Protein AF-A0A0V0HB35-F1 (afdb_monomer_lite)

Organism: Solanum chacoense (NCBI:txid4108)

Structure (mmCIF, N/CA/C/O backbone):
data_AF-A0A0V0HB35-F1
#
_entry.id   AF-A0A0V0HB35-F1
#
loop_
_atom_site.group_PDB
_atom_site.id
_atom_site.type_symbol
_atom_site.label_atom_id
_atom_site.label_alt_id
_atom_site.label_comp_id
_atom_site.label_asym_id
_atom_site.label_entity_id
_atom_site.label_seq_id
_atom_site.pdbx_PDB_ins_code
_atom_site.Cartn_x
_atom_site.Cartn_y
_atom_site.Cartn_z
_atom_site.occupancy
_atom_site.B_iso_or_equiv
_atom_site.auth_seq_id
_atom_site.auth_comp_id
_atom_site.auth_asym_id
_atom_site.auth_atom_id
_atom_site.pdbx_PDB_model_num
ATOM 1 N N . MET A 1 1 ? -8.195 5.370 29.695 1.00 54.72 1 MET A N 1
ATOM 2 C CA . MET A 1 1 ? -7.755 4.203 28.891 1.00 54.72 1 MET A CA 1
ATOM 3 C C . MET A 1 1 ? -8.058 4.472 27.423 1.00 54.72 1 MET A C 1
ATOM 5 O O . MET A 1 1 ? -9.201 4.802 27.120 1.00 54.72 1 MET A O 1
ATOM 9 N N . LYS A 1 2 ? -7.068 4.383 26.522 1.00 57.62 2 LYS A N 1
ATOM 10 C CA . LYS A 1 2 ? -7.318 4.490 25.074 1.00 57.62 2 LYS A CA 1
ATOM 11 C C . LYS A 1 2 ? -8.048 3.220 24.618 1.00 57.62 2 LYS A C 1
ATOM 13 O O . LYS A 1 2 ? -7.501 2.134 24.734 1.00 57.62 2 LYS A O 1
ATOM 18 N N . LYS A 1 3 ? -9.295 3.354 24.151 1.00 82.56 3 LYS A N 1
ATOM 19 C CA . LYS A 1 3 ? -10.146 2.246 23.655 1.00 82.56 3 LYS A CA 1
ATOM 20 C C . LYS A 1 3 ? -9.884 1.907 22.177 1.00 82.56 3 LYS A C 1
ATOM 22 O O . LYS A 1 3 ? -10.721 1.282 21.532 1.00 82.56 3 LYS A O 1
ATOM 27 N N . GLN A 1 4 ? -8.762 2.386 21.647 1.00 84.31 4 GLN A N 1
ATOM 28 C CA . GLN A 1 4 ? -8.415 2.363 20.236 1.00 84.31 4 GLN A CA 1
ATOM 29 C C . GLN A 1 4 ? -6.899 2.217 20.097 1.00 84.31 4 GLN A C 1
ATOM 31 O O . GLN A 1 4 ? -6.149 2.893 20.810 1.00 84.31 4 GLN A O 1
ATOM 36 N N . ILE A 1 5 ? -6.475 1.347 19.183 1.00 85.25 5 ILE A N 1
ATOM 37 C CA . ILE A 1 5 ? -5.075 1.126 18.809 1.00 85.25 5 ILE A CA 1
ATOM 38 C C . ILE A 1 5 ? -4.894 1.539 17.350 1.00 85.25 5 ILE A C 1
ATOM 40 O O . ILE A 1 5 ? -5.755 1.280 16.510 1.00 85.25 5 ILE A O 1
ATOM 44 N N . GLU A 1 6 ? -3.765 2.182 17.068 1.00 79.75 6 GLU A N 1
ATOM 45 C CA . GLU A 1 6 ? -3.335 2.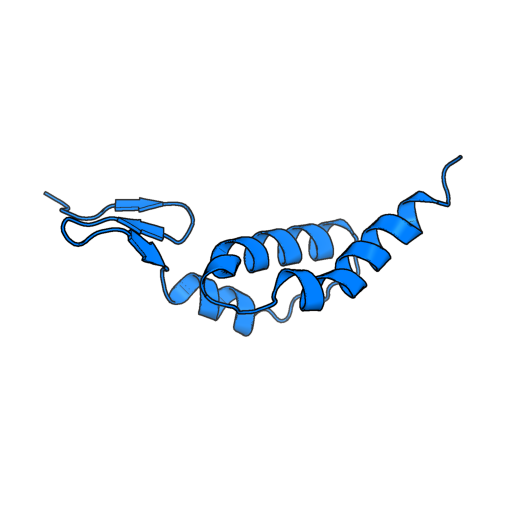535 15.719 1.00 79.75 6 GLU A CA 1
ATOM 46 C C . GLU A 1 6 ? -2.095 1.719 15.371 1.00 79.75 6 GLU A C 1
ATOM 48 O O . GLU A 1 6 ? -1.089 1.779 16.081 1.00 79.75 6 GLU A O 1
ATOM 53 N N . PHE A 1 7 ? -2.173 0.926 14.306 1.00 72.44 7 PHE A N 1
ATOM 54 C CA . PHE A 1 7 ? -1.088 0.046 13.900 1.00 72.44 7 PHE A CA 1
ATOM 55 C C . PHE A 1 7 ? -1.071 -0.129 12.382 1.00 72.44 7 PHE A C 1
ATOM 57 O O . PHE A 1 7 ? -2.079 -0.486 11.787 1.00 72.44 7 PHE A O 1
ATOM 64 N N . LEU A 1 8 ? 0.081 0.125 11.751 1.00 66.94 8 LEU A N 1
ATOM 65 C CA . LEU A 1 8 ? 0.302 -0.058 10.307 1.00 66.94 8 LEU A CA 1
ATOM 66 C C . LEU A 1 8 ? -0.750 0.608 9.398 1.00 66.94 8 LEU A C 1
ATOM 68 O O . LEU A 1 8 ? -1.107 0.062 8.358 1.00 66.94 8 LEU A O 1
ATOM 72 N N . GLY A 1 9 ? -1.249 1.789 9.774 1.00 68.81 9 GLY A N 1
ATOM 73 C CA . GLY A 1 9 ? -2.262 2.483 8.976 1.00 68.81 9 GLY A CA 1
ATOM 74 C C . GLY A 1 9 ? -3.691 1.988 9.195 1.00 68.81 9 GLY A C 1
ATOM 75 O O . GLY A 1 9 ? -4.607 2.364 8.459 1.00 68.81 9 GLY A O 1
ATOM 76 N N . ILE A 1 10 ? -3.884 1.144 10.205 1.00 76.94 10 ILE A N 1
ATOM 77 C CA . ILE A 1 10 ? -5.155 0.552 10.589 1.00 76.94 10 ILE A CA 1
ATOM 78 C C . ILE A 1 10 ? -5.512 1.029 11.996 1.00 76.94 10 ILE A C 1
ATOM 80 O O . ILE A 1 10 ? -4.700 1.008 12.920 1.00 76.94 10 ILE A O 1
ATOM 84 N N . GLN A 1 11 ? -6.755 1.459 12.150 1.00 84.94 11 GLN A N 1
ATOM 85 C CA . GLN A 1 11 ? -7.386 1.767 13.416 1.00 84.94 11 GLN A CA 1
ATOM 86 C C . GLN A 1 11 ? -8.208 0.560 13.868 1.00 84.94 11 GLN A C 1
ATOM 88 O O . GLN A 1 11 ? -9.072 0.078 13.136 1.00 84.94 11 GLN A O 1
ATOM 93 N N . ILE A 1 12 ? -7.957 0.096 15.089 1.00 87.56 12 ILE A N 1
ATOM 94 C CA . ILE A 1 12 ? -8.679 -1.013 15.712 1.00 87.56 12 ILE A CA 1
ATOM 95 C C . ILE A 1 12 ? -9.412 -0.470 16.934 1.00 87.56 12 ILE A C 1
ATOM 97 O O . ILE A 1 12 ? -8.785 0.075 17.847 1.00 87.56 12 ILE A O 1
ATOM 101 N N . ASP A 1 13 ? -10.736 -0.613 16.953 1.00 88.25 13 ASP A N 1
ATOM 102 C CA . ASP A 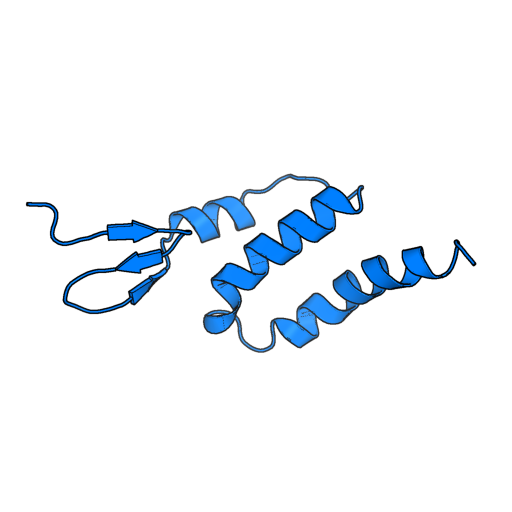1 13 ? -11.584 -0.259 18.092 1.00 88.25 13 ASP A CA 1
ATOM 103 C C . ASP A 1 13 ? -12.691 -1.304 18.330 1.00 88.25 13 ASP A C 1
ATOM 105 O O . ASP A 1 13 ? -12.784 -2.317 17.638 1.00 88.25 13 ASP A O 1
ATOM 109 N N . LYS A 1 14 ? -13.539 -1.079 19.343 1.00 86.69 14 LYS A N 1
ATOM 110 C CA . LYS A 1 14 ? -14.646 -1.985 19.712 1.00 86.69 14 LYS A CA 1
ATOM 111 C C . LYS A 1 14 ? -15.671 -2.239 18.593 1.00 86.69 14 LYS A C 1
ATOM 113 O O . LYS A 1 14 ? -16.479 -3.151 18.715 1.00 86.69 14 LYS A O 1
ATOM 118 N N . ASN A 1 15 ? -15.674 -1.414 17.550 1.00 83.50 15 ASN A N 1
ATOM 119 C CA . ASN A 1 15 ? -16.553 -1.516 16.389 1.00 83.50 15 ASN A CA 1
ATOM 120 C C . ASN A 1 15 ? -15.841 -2.169 15.189 1.00 83.50 15 ASN A C 1
ATOM 122 O O . ASN A 1 15 ? -16.422 -2.229 14.107 1.00 83.50 15 ASN A O 1
ATOM 126 N N . GLY A 1 16 ? -14.598 -2.635 15.362 1.00 82.62 16 GLY A N 1
ATOM 127 C CA . GLY A 1 16 ? -13.848 -3.395 14.367 1.00 82.62 16 GLY A CA 1
ATOM 128 C C . GLY A 1 16 ? -12.612 -2.676 13.828 1.00 82.62 16 GLY A C 1
ATOM 129 O O . GLY A 1 16 ? -11.981 -1.858 14.500 1.00 82.62 16 GLY A O 1
ATOM 130 N N . ILE A 1 17 ? -12.249 -3.045 12.601 1.00 84.00 17 ILE A N 1
ATOM 131 C CA . ILE A 1 17 ? -11.035 -2.618 11.907 1.00 84.00 17 ILE A CA 1
ATOM 132 C C . ILE A 1 17 ? -11.402 -1.560 10.862 1.00 84.00 17 ILE A C 1
ATOM 134 O O . ILE A 1 17 ? -12.298 -1.778 10.048 1.00 84.00 17 ILE A O 1
ATOM 138 N N . LYS A 1 18 ? -10.713 -0.416 10.871 1.00 82.00 18 LYS A N 1
ATOM 139 C CA . LYS A 1 18 ? -10.908 0.677 9.908 1.00 82.00 18 LYS A CA 1
ATOM 140 C C . LYS A 1 18 ? -9.572 1.156 9.365 1.00 82.00 18 LYS A C 1
ATOM 142 O O . LYS A 1 18 ? -8.610 1.296 10.113 1.00 82.00 18 LYS A O 1
ATOM 147 N N . MET A 1 19 ? -9.510 1.459 8.075 1.00 78.06 19 MET A N 1
ATOM 148 C CA . MET A 1 19 ? -8.325 2.085 7.495 1.00 78.06 19 MET A CA 1
ATOM 149 C C . MET A 1 19 ? -8.211 3.547 7.922 1.00 78.06 19 MET A C 1
ATOM 151 O O . MET A 1 19 ? -9.197 4.283 7.939 1.00 78.06 19 MET A O 1
ATOM 155 N N . GLN A 1 20 ? -6.995 3.976 8.246 1.00 76.38 20 GLN A N 1
ATOM 156 C CA . GLN A 1 20 ? -6.734 5.358 8.614 1.00 76.38 20 GLN A CA 1
ATOM 157 C C . GLN A 1 20 ? -6.635 6.235 7.363 1.00 76.38 20 GLN A C 1
ATOM 159 O O . GLN A 1 20 ? -5.794 6.027 6.487 1.00 76.38 20 GLN A O 1
ATOM 164 N N . THR A 1 21 ? -7.467 7.273 7.298 1.00 71.62 21 THR A N 1
ATOM 165 C CA . THR A 1 21 ? -7.593 8.170 6.137 1.00 71.62 21 THR A CA 1
ATOM 166 C C . THR A 1 21 ? -6.288 8.892 5.782 1.00 71.62 21 THR A C 1
ATOM 168 O O . THR A 1 21 ? -6.050 9.213 4.619 1.00 71.62 21 THR A O 1
ATOM 171 N N . HIS A 1 22 ? -5.406 9.111 6.761 1.00 73.06 22 HIS A N 1
ATOM 172 C CA . HIS A 1 22 ? -4.128 9.792 6.549 1.00 73.06 22 HIS A CA 1
ATOM 173 C C . HIS A 1 22 ? -3.125 8.967 5.716 1.00 73.06 22 HIS A C 1
ATOM 175 O O . HIS A 1 22 ? -2.266 9.547 5.055 1.00 73.06 22 HIS A O 1
ATOM 181 N N . ILE A 1 23 ? -3.232 7.630 5.694 1.00 71.81 23 ILE A N 1
ATOM 182 C CA . ILE A 1 23 ? -2.396 6.761 4.840 1.00 71.81 23 ILE A CA 1
ATOM 183 C C . ILE A 1 23 ? -2.748 6.988 3.371 1.00 71.81 23 ILE A C 1
ATOM 185 O O . ILE A 1 23 ? -1.866 7.191 2.540 1.00 71.81 23 ILE A O 1
ATOM 189 N N . VAL A 1 24 ? -4.048 7.025 3.067 1.00 73.19 24 VAL A N 1
ATOM 190 C CA . VAL A 1 24 ? -4.564 7.308 1.722 1.00 73.19 24 VAL A CA 1
ATOM 191 C C . VAL A 1 24 ? -4.103 8.688 1.259 1.00 73.19 24 VAL A C 1
ATOM 193 O O . VAL A 1 24 ? -3.594 8.825 0.151 1.00 73.19 24 VAL A O 1
ATOM 196 N N . GLN A 1 25 ? -4.189 9.698 2.129 1.00 74.44 25 GLN A N 1
ATOM 197 C CA . GLN A 1 25 ? -3.686 11.040 1.825 1.00 74.44 25 GLN A CA 1
ATOM 198 C C . GLN A 1 25 ? -2.178 11.053 1.562 1.00 74.44 25 GLN A C 1
ATOM 200 O O . GLN A 1 25 ? -1.730 11.730 0.644 1.00 74.44 25 GLN A O 1
ATOM 205 N N . LYS A 1 26 ? -1.387 10.282 2.316 1.00 74.38 26 LYS A N 1
ATOM 206 C CA . LYS A 1 26 ? 0.061 10.180 2.096 1.00 74.38 26 LYS A CA 1
ATOM 207 C C . LYS A 1 26 ? 0.402 9.562 0.737 1.00 74.38 26 LYS A C 1
ATOM 209 O O . LYS A 1 26 ? 1.367 9.995 0.119 1.00 74.38 26 LYS A O 1
ATOM 214 N N . ILE A 1 27 ? -0.383 8.586 0.275 1.00 74.44 27 ILE A N 1
ATOM 215 C CA . ILE A 1 27 ? -0.229 7.974 -1.055 1.00 74.44 27 ILE A CA 1
ATOM 216 C C . ILE A 1 27 ? -0.632 8.968 -2.153 1.00 74.44 27 ILE A C 1
ATOM 218 O O . ILE A 1 27 ? 0.132 9.179 -3.087 1.00 74.44 27 ILE A O 1
ATOM 222 N N . ILE A 1 28 ? -1.801 9.607 -2.031 1.00 74.31 28 ILE A N 1
ATOM 223 C CA . ILE A 1 28 ? -2.317 10.559 -3.034 1.00 74.31 28 ILE A CA 1
ATOM 224 C C . ILE A 1 28 ? -1.400 11.778 -3.173 1.00 74.31 28 ILE A C 1
ATOM 226 O O . ILE A 1 28 ? -1.144 12.233 -4.282 1.00 74.31 28 ILE A O 1
ATOM 230 N N . ASN A 1 29 ? -0.879 12.284 -2.056 1.00 77.88 29 ASN A N 1
ATOM 231 C CA . ASN A 1 29 ? -0.019 13.465 -2.032 1.00 77.88 29 ASN A CA 1
ATOM 232 C C . ASN A 1 29 ? 1.462 13.128 -2.261 1.00 77.88 29 ASN A C 1
ATOM 234 O O . ASN A 1 29 ? 2.318 14.007 -2.131 1.00 77.88 29 ASN A O 1
ATOM 238 N N . SER A 1 30 ? 1.801 11.864 -2.543 1.00 74.00 30 SER A N 1
ATOM 239 C CA . SER A 1 30 ? 3.189 11.501 -2.796 1.00 74.00 30 SER A CA 1
ATOM 240 C C . SER A 1 30 ? 3.614 12.059 -4.156 1.00 74.00 30 SER A C 1
ATOM 242 O O . SER A 1 30 ? 3.188 11.571 -5.198 1.00 74.00 30 SER A O 1
ATOM 244 N N . ASN A 1 31 ? 4.503 13.050 -4.143 1.00 75.38 31 ASN A N 1
ATOM 245 C CA . ASN A 1 31 ? 5.198 13.534 -5.341 1.00 75.38 31 ASN A CA 1
ATOM 246 C C . ASN A 1 31 ? 6.497 12.747 -5.595 1.00 75.38 31 ASN A C 1
ATOM 248 O O . ASN A 1 31 ? 7.428 13.243 -6.230 1.00 75.38 31 ASN A O 1
ATOM 252 N N . GLU A 1 32 ? 6.608 11.538 -5.036 1.00 78.31 32 GLU A N 1
ATOM 253 C CA . GLU A 1 32 ? 7.815 10.731 -5.148 1.00 78.31 32 GLU A CA 1
ATOM 254 C C . GLU A 1 32 ? 7.955 10.190 -6.573 1.00 78.31 32 GLU A C 1
ATOM 256 O O . GLU A 1 32 ? 7.106 9.453 -7.075 1.00 78.31 32 GLU A O 1
ATOM 261 N N . GLN A 1 33 ? 9.061 10.535 -7.232 1.00 82.00 33 GLN A N 1
ATOM 262 C CA . GLN A 1 33 ? 9.400 9.938 -8.517 1.00 82.00 33 GLN A CA 1
ATOM 263 C C . GLN A 1 33 ? 9.753 8.460 -8.320 1.00 82.00 33 GLN A C 1
ATOM 265 O O . GLN A 1 33 ? 10.661 8.118 -7.562 1.00 82.00 33 GLN A O 1
ATOM 270 N N . LEU A 1 34 ? 9.063 7.574 -9.042 1.00 84.50 34 LEU A N 1
ATOM 271 C CA . LEU A 1 34 ? 9.292 6.124 -9.026 1.00 84.50 34 LEU A CA 1
ATOM 272 C C . LEU A 1 34 ? 10.427 5.725 -9.990 1.00 84.50 34 LEU A C 1
ATOM 274 O O . LEU A 1 34 ? 10.289 4.821 -10.811 1.00 84.50 34 LEU A O 1
ATOM 278 N N . ASP A 1 35 ? 11.546 6.441 -9.900 1.00 84.31 35 ASP A N 1
ATOM 279 C CA . ASP A 1 35 ? 12.723 6.353 -10.778 1.00 84.31 35 ASP A CA 1
ATOM 280 C C . ASP A 1 35 ? 13.682 5.206 -10.407 1.00 84.31 35 ASP A C 1
ATOM 282 O O . ASP A 1 35 ? 14.434 4.695 -11.240 1.00 84.31 35 ASP A O 1
ATOM 286 N N . THR A 1 36 ? 13.638 4.751 -9.155 1.00 84.94 36 THR A N 1
ATOM 287 C CA . THR A 1 36 ? 14.442 3.628 -8.666 1.00 84.94 36 THR A CA 1
ATOM 288 C C . THR A 1 36 ? 13.581 2.425 -8.305 1.00 84.94 36 THR A C 1
ATOM 290 O O . THR A 1 36 ? 12.429 2.534 -7.881 1.00 84.94 36 THR A O 1
ATOM 293 N N . LYS A 1 37 ? 14.187 1.235 -8.386 1.00 82.44 37 LYS A N 1
ATOM 294 C CA . LYS A 1 37 ? 13.554 -0.029 -7.987 1.00 82.44 37 LYS A CA 1
ATOM 295 C C . LYS A 1 37 ? 13.059 0.000 -6.538 1.00 82.44 37 LYS A C 1
ATOM 297 O O . LYS A 1 37 ? 11.955 -0.457 -6.266 1.00 82.44 37 LYS A O 1
ATOM 302 N N . LYS A 1 38 ? 13.867 0.549 -5.626 1.00 83.75 38 LYS A N 1
ATOM 303 C CA . LYS A 1 38 ? 13.542 0.631 -4.197 1.00 83.75 38 LYS A CA 1
ATOM 304 C C . LYS A 1 38 ? 12.310 1.508 -3.957 1.00 83.75 38 LYS A C 1
ATOM 306 O O . LYS A 1 38 ? 11.419 1.097 -3.221 1.00 83.75 38 LYS A O 1
ATOM 311 N N . LYS A 1 39 ? 12.233 2.667 -4.620 1.00 84.50 39 LYS A N 1
ATOM 312 C CA . LYS A 1 39 ? 11.073 3.566 -4.526 1.00 84.50 39 LYS A CA 1
ATOM 313 C C . LYS A 1 39 ? 9.816 2.932 -5.117 1.00 84.50 39 LYS A C 1
ATOM 315 O O . LYS A 1 39 ? 8.783 2.926 -4.461 1.00 84.50 39 LYS A O 1
ATOM 320 N N . LEU A 1 40 ? 9.916 2.292 -6.286 1.00 85.69 40 LEU A N 1
ATOM 321 C CA . LEU A 1 40 ? 8.785 1.576 -6.885 1.00 85.69 40 LEU A CA 1
ATOM 322 C C . LEU A 1 40 ? 8.278 0.432 -5.986 1.00 85.69 40 LEU A C 1
ATOM 324 O O . LEU A 1 40 ? 7.075 0.288 -5.801 1.00 85.69 40 LEU A O 1
ATOM 328 N N . GLN A 1 41 ? 9.172 -0.357 -5.382 1.00 84.56 41 GLN A N 1
ATOM 329 C CA . GLN A 1 41 ? 8.794 -1.410 -4.428 1.00 84.56 41 GLN A CA 1
ATOM 330 C C . GLN A 1 41 ? 8.136 -0.843 -3.163 1.00 84.56 41 GLN A C 1
ATOM 332 O O . GLN A 1 41 ? 7.126 -1.381 -2.715 1.00 84.56 41 GLN A O 1
ATOM 337 N N . SER A 1 42 ? 8.681 0.248 -2.617 1.00 84.44 42 SER A N 1
ATOM 338 C CA . SER A 1 42 ? 8.110 0.957 -1.467 1.00 84.44 42 SER A CA 1
ATOM 339 C C . SER A 1 42 ? 6.694 1.458 -1.768 1.00 84.44 42 SER A C 1
ATOM 341 O O . SER A 1 42 ? 5.760 1.173 -1.020 1.00 84.44 42 SER A O 1
ATOM 343 N N . PHE A 1 43 ? 6.510 2.110 -2.919 1.00 85.06 43 PHE A N 1
ATOM 344 C CA . PHE A 1 43 ? 5.212 2.591 -3.385 1.00 85.06 43 PHE A CA 1
ATOM 345 C C . PHE A 1 43 ? 4.198 1.454 -3.557 1.00 85.06 43 PHE A C 1
ATOM 347 O O . PHE A 1 43 ? 3.088 1.535 -3.035 1.00 85.06 43 PHE A O 1
ATOM 354 N N . LEU A 1 44 ? 4.582 0.353 -4.213 1.00 84.56 44 LEU A N 1
ATOM 355 C CA . LEU A 1 44 ? 3.708 -0.817 -4.343 1.00 84.56 44 LEU A CA 1
ATOM 356 C C . LEU A 1 44 ? 3.336 -1.421 -2.980 1.00 84.56 44 LEU A C 1
ATOM 358 O O . LEU A 1 44 ? 2.207 -1.878 -2.811 1.00 84.56 44 LEU A O 1
ATOM 362 N N . GLY A 1 45 ? 4.251 -1.404 -2.006 1.00 82.75 45 GLY A N 1
ATOM 363 C CA . GLY A 1 45 ? 3.985 -1.830 -0.632 1.00 82.75 45 GLY A CA 1
ATOM 364 C C . GLY A 1 45 ? 2.917 -0.977 0.055 1.00 82.75 45 GLY A C 1
ATOM 365 O O . GLY A 1 45 ? 1.997 -1.528 0.655 1.00 82.75 45 GLY A O 1
ATOM 366 N N . LEU A 1 46 ? 2.993 0.349 -0.095 1.00 80.75 46 LEU A N 1
ATOM 367 C CA . LEU A 1 46 ? 1.990 1.285 0.429 1.00 80.75 46 LEU A CA 1
ATOM 3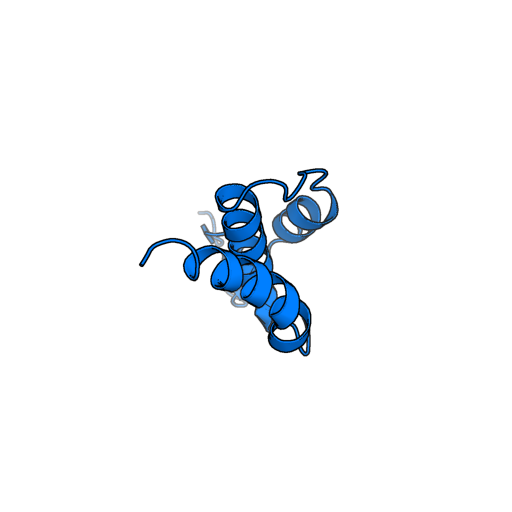68 C C . LEU A 1 46 ? 0.622 1.076 -0.228 1.00 80.75 46 LEU A C 1
ATOM 370 O O . LEU A 1 46 ? -0.389 0.966 0.459 1.00 80.75 46 LEU A O 1
ATOM 374 N N . VAL A 1 47 ? 0.584 0.954 -1.556 1.00 82.94 47 VAL A N 1
ATOM 375 C CA . VAL A 1 47 ? -0.663 0.732 -2.302 1.00 82.94 47 VAL A CA 1
ATOM 376 C C . VAL A 1 47 ? -1.306 -0.614 -1.938 1.00 82.94 47 VAL A C 1
ATOM 378 O O . VAL A 1 47 ? -2.529 -0.725 -1.873 1.00 82.94 47 VAL A O 1
ATOM 381 N N . ASN A 1 48 ? -0.509 -1.633 -1.609 1.00 83.62 48 ASN A N 1
ATOM 382 C CA . ASN A 1 48 ? -1.035 -2.914 -1.139 1.00 83.62 48 ASN A CA 1
ATOM 383 C C . ASN A 1 48 ? -1.755 -2.829 0.215 1.00 83.62 48 ASN A C 1
ATOM 385 O O . ASN A 1 48 ? -2.617 -3.668 0.470 1.00 83.62 48 ASN A O 1
ATOM 389 N N . GLN A 1 49 ? -1.451 -1.845 1.067 1.00 77.19 49 GLN A N 1
ATOM 390 C CA . GLN A 1 49 ? -2.145 -1.678 2.352 1.00 77.19 49 GLN A CA 1
ATOM 391 C C . GLN A 1 49 ? -3.619 -1.311 2.169 1.00 77.19 49 GLN A C 1
ATOM 393 O O . GLN A 1 49 ? -4.450 -1.653 3.002 1.00 77.19 49 GLN A O 1
ATOM 398 N N . VAL A 1 50 ? -3.953 -0.659 1.054 1.00 79.44 50 VAL A N 1
ATOM 399 C CA . VAL A 1 50 ? -5.315 -0.203 0.755 1.00 79.44 50 VAL A CA 1
ATOM 400 C C . VAL A 1 50 ? -6.046 -1.138 -0.218 1.00 79.44 50 VAL A C 1
ATOM 402 O O . VAL A 1 50 ? -7.120 -0.807 -0.719 1.00 79.44 50 VAL A O 1
ATOM 405 N N . ARG A 1 51 ? -5.484 -2.326 -0.494 1.00 82.94 51 ARG A N 1
ATOM 406 C CA . ARG A 1 51 ? -5.956 -3.236 -1.553 1.00 82.94 51 ARG A CA 1
ATOM 407 C C . ARG A 1 51 ? -7.399 -3.694 -1.421 1.00 82.94 51 ARG A C 1
ATOM 409 O O . ARG A 1 51 ? -8.039 -3.948 -2.433 1.00 82.94 51 ARG A O 1
ATOM 416 N N . GLU A 1 52 ? -7.898 -3.809 -0.197 1.00 81.12 52 GLU A N 1
ATOM 417 C CA . GLU A 1 52 ? -9.266 -4.261 0.078 1.00 81.12 52 GLU A CA 1
ATOM 418 C C . GLU A 1 52 ? -10.310 -3.207 -0.310 1.00 81.12 52 GLU A C 1
ATOM 420 O O . GLU A 1 52 ? -11.474 -3.533 -0.515 1.00 81.12 52 GLU A O 1
ATOM 425 N N . TYR A 1 53 ? -9.879 -1.956 -0.482 1.00 80.75 53 TYR A N 1
ATOM 426 C CA . TYR A 1 53 ? -10.735 -0.817 -0.802 1.00 80.75 53 TYR A CA 1
ATOM 427 C C . TYR A 1 53 ? -10.704 -0.443 -2.289 1.00 80.75 53 TYR A C 1
ATOM 429 O O . TYR A 1 53 ? -11.492 0.398 -2.718 1.00 80.75 53 TYR A O 1
ATOM 437 N N . ILE A 1 54 ? -9.807 -1.044 -3.085 1.00 83.38 54 ILE A N 1
ATOM 438 C CA . ILE A 1 54 ? -9.648 -0.743 -4.513 1.00 83.38 54 ILE A CA 1
ATOM 439 C C . ILE A 1 54 ? -9.965 -1.995 -5.343 1.00 83.38 54 ILE A C 1
ATOM 441 O O . ILE A 1 54 ? -9.130 -2.903 -5.452 1.00 83.38 54 ILE A O 1
ATOM 445 N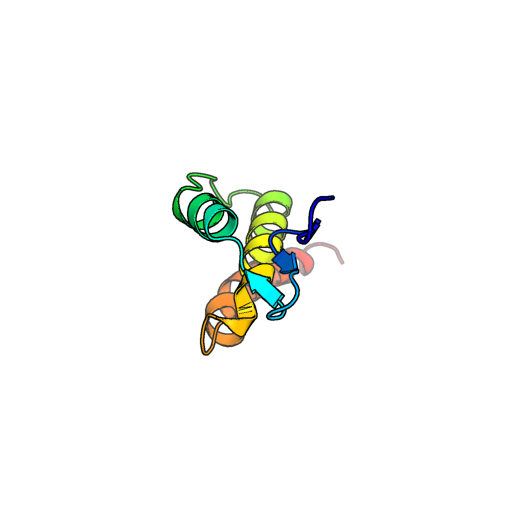 N . PRO A 1 55 ? -11.144 -2.052 -5.987 1.00 87.12 55 PRO A N 1
ATOM 446 C CA . PRO A 1 55 ? -11.480 -3.129 -6.906 1.00 87.12 55 PRO A CA 1
ATOM 447 C C . PRO A 1 55 ? -10.431 -3.263 -8.015 1.00 87.12 55 PRO A C 1
ATOM 449 O O . PRO A 1 55 ? -9.959 -2.268 -8.564 1.00 87.12 55 PRO A O 1
ATOM 452 N N . LYS A 1 56 ? -10.080 -4.507 -8.363 1.00 88.69 56 LYS A N 1
ATOM 453 C CA . LYS A 1 56 ? -9.136 -4.836 -9.451 1.00 88.69 56 LYS A CA 1
ATOM 454 C C . LYS A 1 56 ? -7.728 -4.248 -9.289 1.00 88.69 56 LYS A C 1
ATOM 456 O O . LYS A 1 56 ? -6.974 -4.172 -10.257 1.00 88.69 56 LYS A O 1
ATOM 461 N N . LEU A 1 57 ? -7.315 -3.896 -8.068 1.00 88.25 57 LEU A N 1
ATOM 462 C CA . LEU A 1 57 ? -5.985 -3.331 -7.834 1.00 88.25 57 LEU A CA 1
ATOM 463 C C . LEU A 1 57 ? -4.852 -4.210 -8.386 1.00 88.25 57 LEU A C 1
ATOM 465 O O . LEU A 1 57 ? -3.906 -3.699 -8.974 1.00 88.25 57 LEU A O 1
ATOM 469 N N . ALA A 1 58 ? -4.954 -5.533 -8.242 1.00 84.69 58 ALA A N 1
ATOM 470 C CA . ALA A 1 58 ? -3.945 -6.461 -8.752 1.00 84.69 58 ALA A CA 1
ATOM 471 C C . ALA A 1 58 ? -3.755 -6.362 -10.279 1.00 84.69 58 ALA A C 1
ATOM 473 O O . ALA A 1 58 ? -2.625 -6.439 -10.759 1.00 84.69 58 ALA A O 1
ATOM 474 N N . GLU A 1 59 ? -4.837 -6.151 -11.036 1.00 89.00 59 GLU A N 1
ATOM 475 C CA . GLU A 1 59 ? -4.789 -5.948 -12.489 1.00 89.00 59 GLU A CA 1
ATOM 476 C C . GLU A 1 59 ? -4.124 -4.610 -12.823 1.00 89.00 59 GLU A C 1
ATOM 478 O O . GLU A 1 59 ? -3.209 -4.565 -13.645 1.00 89.00 59 GLU A O 1
ATOM 483 N N . ASN A 1 60 ? -4.501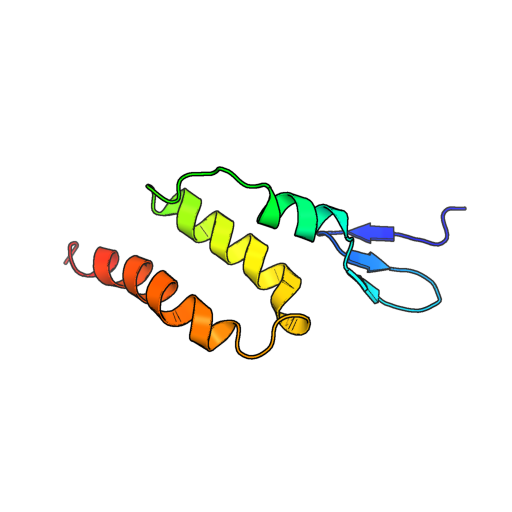 -3.549 -12.104 1.00 87.25 60 ASN A N 1
ATOM 484 C CA . ASN A 1 60 ? -3.943 -2.206 -12.280 1.00 87.25 60 ASN A CA 1
ATOM 485 C C . ASN A 1 60 ? -2.441 -2.143 -11.949 1.00 87.25 60 ASN A C 1
ATOM 487 O O . ASN A 1 60 ? -1.690 -1.414 -12.593 1.00 87.25 60 ASN A O 1
ATOM 491 N N . LEU A 1 61 ? -1.980 -2.921 -10.963 1.00 86.31 61 LEU A N 1
ATOM 492 C CA . LEU A 1 61 ? -0.570 -2.977 -10.562 1.00 86.31 61 LEU A CA 1
ATOM 493 C C . LEU A 1 61 ? 0.285 -3.889 -11.450 1.00 86.31 61 LEU A C 1
ATOM 495 O O . LEU A 1 61 ? 1.515 -3.804 -11.406 1.00 86.31 61 LEU A O 1
ATOM 499 N N . LYS A 1 62 ? -0.328 -4.755 -12.263 1.00 86.06 62 LYS A N 1
ATOM 500 C CA . LYS A 1 62 ? 0.377 -5.750 -13.084 1.00 86.06 62 LYS A CA 1
ATOM 501 C C . LYS A 1 62 ? 1.456 -5.134 -13.996 1.00 86.06 62 LYS A C 1
ATOM 503 O O . LYS A 1 62 ? 2.569 -5.660 -13.995 1.00 86.06 62 LYS A O 1
ATOM 508 N N . PRO A 1 63 ? 1.226 -4.006 -14.705 1.00 85.12 63 PRO A N 1
ATOM 509 C CA . PRO A 1 63 ? 2.260 -3.372 -15.531 1.00 85.12 63 PRO A CA 1
ATOM 510 C C . PRO A 1 63 ? 3.461 -2.865 -14.716 1.00 85.12 63 PRO A C 1
ATOM 512 O O . PRO A 1 63 ? 4.609 -2.998 -15.143 1.00 85.12 63 PRO A O 1
ATOM 515 N N . LEU A 1 64 ? 3.216 -2.330 -13.515 1.00 82.06 64 LEU A N 1
ATOM 516 C CA . LEU A 1 64 ? 4.264 -1.847 -12.608 1.00 82.06 64 LEU A CA 1
ATOM 517 C C . LEU A 1 64 ? 5.090 -3.009 -12.039 1.00 82.06 64 LEU A C 1
ATOM 519 O O . LEU A 1 64 ? 6.318 -2.938 -11.981 1.00 82.06 64 LEU A O 1
ATOM 523 N N . GLN A 1 65 ? 4.432 -4.111 -11.675 1.00 79.44 65 GLN A N 1
ATOM 524 C CA . GLN A 1 65 ? 5.102 -5.330 -11.217 1.00 79.44 65 GLN A CA 1
ATOM 525 C C . GLN A 1 65 ? 5.948 -5.973 -12.326 1.00 79.44 65 GLN A C 1
ATOM 527 O O . GLN A 1 65 ? 7.054 -6.448 -12.058 1.00 79.44 65 GLN A O 1
ATOM 532 N N . SER A 1 66 ? 5.475 -5.952 -13.576 1.00 80.94 66 SER A N 1
ATOM 533 C CA . SER A 1 66 ? 6.248 -6.417 -14.733 1.00 80.94 66 SER A CA 1
ATOM 534 C C . SER A 1 66 ? 7.519 -5.594 -14.944 1.00 80.94 66 SER A C 1
ATOM 536 O O . SER A 1 66 ? 8.579 -6.186 -15.120 1.00 80.94 66 SER A O 1
ATOM 538 N N . LYS A 1 67 ? 7.460 -4.260 -14.810 1.00 73.94 67 LYS A N 1
ATOM 539 C CA . LYS A 1 67 ? 8.650 -3.387 -14.878 1.00 73.94 67 LYS A CA 1
ATOM 540 C C . LYS A 1 67 ? 9.695 -3.710 -13.805 1.00 73.94 67 LYS A C 1
ATOM 542 O O . LYS A 1 67 ? 10.892 -3.591 -14.057 1.00 73.94 67 LYS A O 1
ATOM 547 N N . ILE A 1 68 ? 9.267 -4.154 -12.619 1.00 72.12 68 ILE A N 1
ATOM 548 C CA . ILE A 1 68 ? 10.198 -4.650 -11.594 1.00 72.12 68 ILE A CA 1
ATOM 549 C C . ILE A 1 68 ? 10.885 -5.930 -12.072 1.00 72.12 68 ILE A C 1
ATOM 551 O O . ILE A 1 68 ? 12.100 -6.034 -11.930 1.00 72.12 68 ILE A O 1
ATOM 555 N N . LYS A 1 69 ? 10.125 -6.890 -12.620 1.00 66.81 69 LYS A N 1
ATOM 556 C CA . LYS A 1 69 ? 10.614 -8.217 -13.037 1.00 66.81 69 LYS A CA 1
ATOM 557 C C . LYS A 1 69 ? 11.472 -8.189 -14.303 1.00 66.81 69 LYS A C 1
ATOM 559 O O . LYS A 1 69 ? 12.437 -8.936 -14.384 1.00 66.81 69 LYS A O 1
ATOM 564 N N . GLU A 1 70 ? 11.165 -7.333 -15.269 1.00 60.59 70 GLU A N 1
ATOM 565 C CA . GLU A 1 70 ? 11.924 -7.202 -16.521 1.00 60.59 70 GLU A CA 1
ATOM 566 C C . GLU A 1 70 ? 13.382 -6.793 -16.262 1.00 60.59 70 GLU A C 1
ATOM 568 O O . GLU A 1 70 ? 14.304 -7.326 -16.873 1.00 60.59 70 GLU A O 1
ATOM 573 N N . ARG A 1 71 ? 13.619 -5.977 -15.227 1.00 53.34 71 ARG A N 1
ATOM 574 C CA . ARG A 1 71 ? 14.968 -5.613 -14.773 1.00 53.34 71 ARG A CA 1
ATOM 575 C C . ARG A 1 71 ? 15.752 -6.766 -14.119 1.00 53.34 71 ARG A C 1
ATOM 577 O O . ARG A 1 71 ? 16.956 -6.632 -13.943 1.00 53.34 71 ARG A O 1
ATOM 584 N N . TYR A 1 72 ? 15.116 -7.888 -13.762 1.00 49.34 72 TYR A N 1
ATOM 585 C CA . TYR A 1 72 ? 15.804 -9.088 -13.248 1.00 49.34 72 TYR A CA 1
ATOM 586 C C . TYR A 1 72 ? 16.365 -9.990 -14.355 1.00 49.34 72 TYR A C 1
ATOM 588 O O . TYR A 1 72 ? 17.149 -10.882 -14.054 1.00 49.34 72 TYR A O 1
ATOM 596 N N . ARG A 1 73 ? 15.988 -9.781 -15.624 1.00 49.81 73 ARG A N 1
ATOM 597 C CA . ARG A 1 73 ? 16.467 -10.601 -16.752 1.00 49.81 73 ARG A CA 1
ATOM 598 C C . ARG A 1 73 ? 17.829 -10.174 -17.312 1.00 49.81 73 ARG A C 1
ATOM 600 O O . ARG A 1 73 ? 18.298 -10.786 -18.259 1.00 49.81 73 ARG A O 1
ATOM 607 N N . ILE A 1 74 ? 18.470 -9.162 -16.725 1.00 46.84 74 ILE A N 1
ATOM 608 C CA . ILE A 1 74 ? 19.814 -8.689 -17.094 1.00 46.84 74 ILE A CA 1
ATOM 609 C C . ILE A 1 74 ? 20.751 -8.920 -15.902 1.00 46.84 74 ILE A C 1
ATOM 611 O O . ILE A 1 74 ? 21.224 -7.974 -15.284 1.00 46.84 74 ILE A O 1
ATOM 615 N N . SER A 1 75 ? 20.902 -10.172 -15.475 1.00 44.75 75 SER A N 1
ATOM 616 C CA . SER A 1 75 ? 21.899 -10.634 -14.489 1.00 44.75 75 SER A CA 1
ATOM 617 C C . SER A 1 75 ? 21.888 -12.167 -14.457 1.00 44.75 75 SER A C 1
ATOM 619 O O . SER A 1 75 ? 21.630 -12.762 -13.413 1.00 44.75 75 SER A O 1
ATOM 621 N N . VAL A 1 76 ? 22.067 -12.810 -15.610 1.00 38.09 76 VAL A N 1
ATOM 622 C CA . VAL A 1 76 ? 22.453 -14.227 -15.704 1.00 38.09 76 VAL A CA 1
ATOM 623 C C . VAL A 1 76 ? 23.258 -14.423 -16.971 1.00 38.09 76 VAL A C 1
ATOM 625 O O . VAL A 1 76 ? 22.838 -13.836 -17.993 1.00 38.09 76 VAL A O 1
#

Sequence (76 aa):
MKKQIEFLGIQIDKNGIKMQTHIVQKIINSNEQLDTKKKLQSFLGLVNQVREYIPKLAENLKPLQSKIKERYRI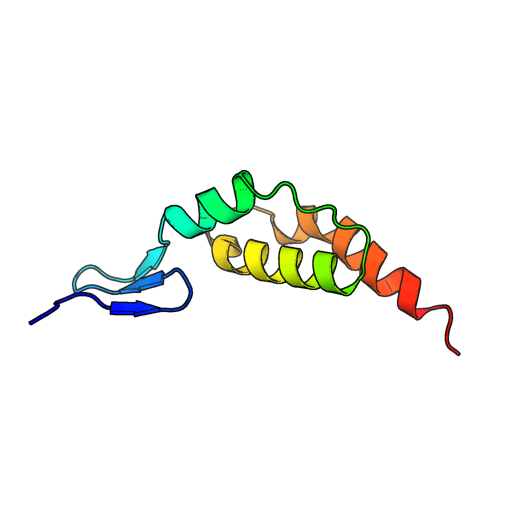SV

Radius of gyration: 15.91 Å; chains: 1; bounding box: 39×28×46 Å

InterPro domains:
  IPR043128 Reverse transcriptase/Diguanylate cyclase domain [G3DSA:3.30.70.270] (1-75)
  IPR043502 DNA/RNA polymerase superfamily [SSF56672] (3-72)
  IPR051320 Viral Replication and Maturation Polyprotein [PTHR33064] (2-70)

Foldseek 3Di:
DPQWDDDPQWIQHPVGIDGHVVLVVCLVPDPDDPPDLVSLVVSVVSVVVCVVVDPPVVVVCVVSVVVSVVVVVPPD

pLDDT: mean 77.14, std 11.27, range [38.09, 89.0]

Secondary structure (DSSP, 8-state):
---EEEETTEEEETTEEEE-HHHHHHHHT------SHHHHHHHHHHHHHTGGGSTTHHHHHHHHHHHHHHGGGS--